Protein AF-A0A6B3HA56-F1 (afdb_monomer)

pLDDT: mean 85.1, std 8.32, range [59.5, 97.56]

Structure (mmCIF, N/CA/C/O backbone):
data_AF-A0A6B3HA56-F1
#
_entry.id   AF-A0A6B3HA56-F1
#
loop_
_atom_site.group_PDB
_atom_site.id
_atom_site.type_symbol
_atom_site.label_atom_id
_atom_site.label_alt_id
_atom_site.label_comp_id
_atom_site.label_asym_id
_atom_site.label_entity_id
_atom_site.label_seq_id
_atom_site.pdbx_PDB_ins_code
_atom_site.Cartn_x
_atom_site.Cartn_y
_atom_site.Cartn_z
_atom_site.occupancy
_atom_site.B_iso_or_equiv
_atom_site.auth_seq_id
_atom_site.auth_comp_id
_atom_site.auth_asym_id
_atom_site.auth_atom_id
_atom_site.pdbx_PDB_model_num
ATOM 1 N N . MET A 1 1 ? -29.378 -6.538 39.817 1.00 59.50 1 MET A N 1
ATOM 2 C CA . MET A 1 1 ? -29.199 -7.174 38.486 1.00 59.50 1 MET A CA 1
ATOM 3 C C . MET A 1 1 ? -29.065 -6.164 37.338 1.00 59.50 1 MET A C 1
ATOM 5 O O . MET A 1 1 ? -28.457 -6.511 36.339 1.00 59.50 1 MET A O 1
ATOM 9 N N . SER A 1 2 ? -29.584 -4.931 37.459 1.00 77.06 2 SER A N 1
ATOM 10 C CA . SER A 1 2 ? -29.432 -3.862 36.445 1.00 77.06 2 SER A CA 1
ATOM 11 C C . SER A 1 2 ? -27.984 -3.368 36.289 1.00 77.06 2 SER A C 1
ATOM 13 O O . SER A 1 2 ? -27.523 -3.161 35.172 1.00 77.06 2 SER A O 1
ATOM 15 N N . ASP A 1 3 ? -27.254 -3.206 37.393 1.00 82.75 3 ASP A N 1
ATOM 16 C CA . ASP A 1 3 ? -25.974 -2.480 37.364 1.00 82.75 3 ASP A CA 1
ATOM 17 C C . ASP A 1 3 ? -24.826 -3.313 36.788 1.00 82.75 3 ASP A C 1
ATOM 19 O O . ASP A 1 3 ? -24.041 -2.803 35.997 1.00 82.75 3 ASP A O 1
ATOM 23 N N . LEU A 1 4 ? -24.827 -4.623 37.054 1.00 83.56 4 LEU A N 1
ATOM 24 C CA . LEU A 1 4 ? -23.924 -5.585 36.412 1.00 83.56 4 LEU A CA 1
ATOM 25 C C . LEU A 1 4 ? -24.089 -5.601 34.886 1.00 83.56 4 LEU A C 1
ATOM 27 O O . LEU A 1 4 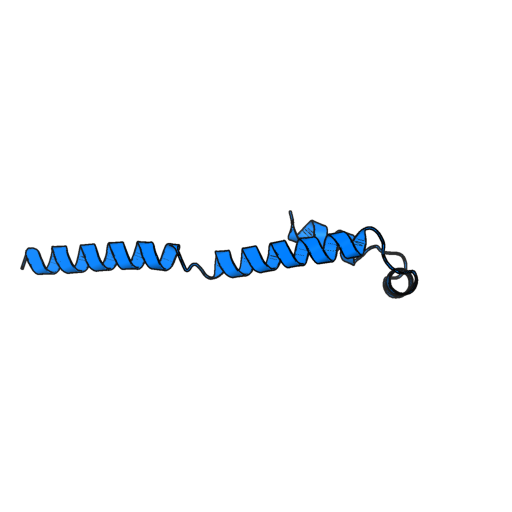? -23.101 -5.615 34.163 1.00 83.56 4 LEU A O 1
ATOM 31 N N . HIS A 1 5 ? -25.325 -5.555 34.376 1.00 84.31 5 HIS A N 1
ATOM 32 C CA . HIS A 1 5 ? -25.558 -5.508 32.928 1.00 84.31 5 HIS A CA 1
ATOM 33 C C . HIS A 1 5 ? -25.045 -4.207 32.301 1.00 84.31 5 HIS A C 1
ATOM 35 O O . HIS A 1 5 ? -24.494 -4.236 31.201 1.00 84.31 5 HIS A O 1
ATOM 41 N N . LYS A 1 6 ? -25.183 -3.073 33.000 1.00 86.75 6 LYS A N 1
ATOM 42 C CA . LYS A 1 6 ? -24.627 -1.792 32.541 1.00 86.75 6 LYS A CA 1
ATOM 43 C C . LYS A 1 6 ? -23.102 -1.842 32.493 1.00 86.75 6 LYS A C 1
ATOM 45 O O . LYS A 1 6 ? -22.518 -1.449 31.487 1.00 86.75 6 LYS A O 1
ATOM 50 N N . GLU A 1 7 ? -22.472 -2.376 33.532 1.00 85.62 7 GLU A N 1
ATOM 51 C CA . GLU A 1 7 ? -21.016 -2.497 33.626 1.00 85.62 7 GLU A CA 1
ATOM 52 C C . GLU A 1 7 ? -20.437 -3.418 32.541 1.00 85.62 7 GLU A C 1
ATOM 54 O O . GLU A 1 7 ? -19.483 -3.041 31.858 1.00 85.62 7 GLU A O 1
ATOM 59 N N . VAL A 1 8 ? -21.075 -4.568 32.292 1.00 85.25 8 VAL A N 1
ATOM 60 C CA . VAL A 1 8 ? -20.718 -5.472 31.186 1.00 85.25 8 VAL A CA 1
ATOM 61 C C . VAL A 1 8 ? -20.863 -4.768 29.832 1.00 85.25 8 VAL A C 1
ATOM 63 O O . VAL A 1 8 ? -19.932 -4.806 29.031 1.00 85.25 8 VAL A O 1
ATOM 66 N N . SER A 1 9 ? -21.966 -4.049 29.592 1.00 86.44 9 SER A N 1
ATOM 67 C CA . SER A 1 9 ? -22.184 -3.345 28.317 1.00 86.44 9 SER A CA 1
ATOM 68 C C . SER A 1 9 ? -21.168 -2.220 28.052 1.00 86.44 9 SER A C 1
ATOM 70 O O . SER A 1 9 ? -20.740 -2.011 26.916 1.00 86.44 9 SER A O 1
ATOM 72 N N . GLU A 1 10 ? -20.729 -1.509 29.095 1.00 85.19 10 GLU A N 1
ATOM 73 C CA . GLU A 1 10 ? -19.702 -0.465 28.995 1.00 85.19 10 GLU A CA 1
ATOM 74 C C . GLU A 1 10 ? -18.314 -1.066 28.717 1.00 85.19 10 GLU A C 1
ATOM 76 O O . GLU A 1 10 ? -17.554 -0.532 27.901 1.00 85.19 10 GLU A O 1
ATOM 81 N N . LEU A 1 11 ? -17.996 -2.208 29.336 1.00 84.19 11 LEU A N 1
ATOM 82 C CA . LEU A 1 11 ? -16.771 -2.966 29.068 1.00 84.19 11 LEU A CA 1
ATOM 83 C C . LEU A 1 11 ? -16.743 -3.513 27.635 1.00 84.19 11 LEU A C 1
ATOM 85 O O . LEU A 1 11 ? -15.724 -3.378 26.954 1.00 84.19 11 LEU A O 1
ATOM 89 N N . GLU A 1 12 ? -17.858 -4.051 27.138 1.00 82.94 12 GLU A N 1
ATOM 90 C CA . GLU A 1 12 ? -17.995 -4.499 25.748 1.00 82.94 12 GLU A CA 1
ATOM 91 C C . GLU A 1 12 ? -17.841 -3.341 24.758 1.00 82.94 12 GLU A C 1
ATOM 93 O O . GLU A 1 12 ? -17.118 -3.466 23.769 1.00 82.94 12 GLU A O 1
ATOM 98 N N . ARG A 1 13 ? -18.437 -2.175 25.041 1.00 82.88 13 ARG A N 1
ATOM 99 C CA . ARG A 1 13 ? -18.306 -0.985 24.186 1.00 82.88 13 ARG A CA 1
ATOM 100 C C . ARG A 1 13 ? -16.868 -0.464 24.147 1.00 82.88 13 ARG A C 1
ATOM 102 O O . ARG A 1 13 ? -16.373 -0.102 23.074 1.00 82.88 13 ARG A O 1
ATOM 109 N N . LYS A 1 14 ? -16.167 -0.457 25.287 1.00 79.50 14 LYS A N 1
ATOM 110 C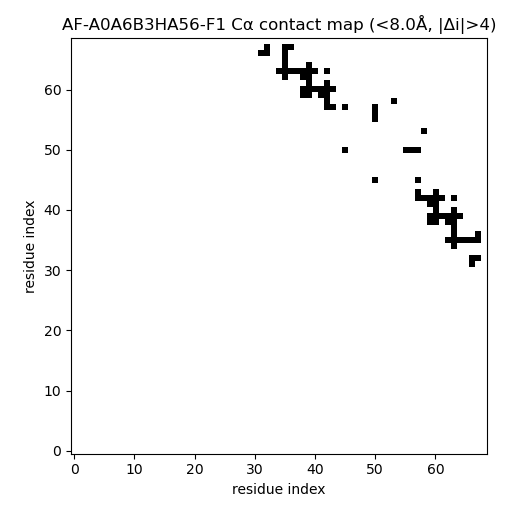 CA . LYS A 1 14 ? -14.730 -0.134 25.356 1.00 79.50 14 LYS A CA 1
ATOM 111 C C . LYS A 1 14 ? -13.882 -1.150 24.593 1.00 79.50 14 LYS A C 1
ATOM 113 O O . LYS A 1 14 ? -13.014 -0.737 23.827 1.00 79.50 14 LYS A O 1
ATOM 118 N N . SER A 1 15 ? -14.159 -2.442 24.758 1.00 78.62 15 SER A N 1
ATOM 119 C CA . SER A 1 15 ? -13.481 -3.533 24.050 1.00 78.62 15 SER A CA 1
ATOM 120 C C . SER A 1 15 ? -13.661 -3.418 22.534 1.00 78.62 15 SER A C 1
ATOM 122 O O . SER A 1 15 ? -12.675 -3.380 21.801 1.00 78.62 15 SER A O 1
ATOM 124 N N . ALA A 1 16 ? -14.893 -3.223 22.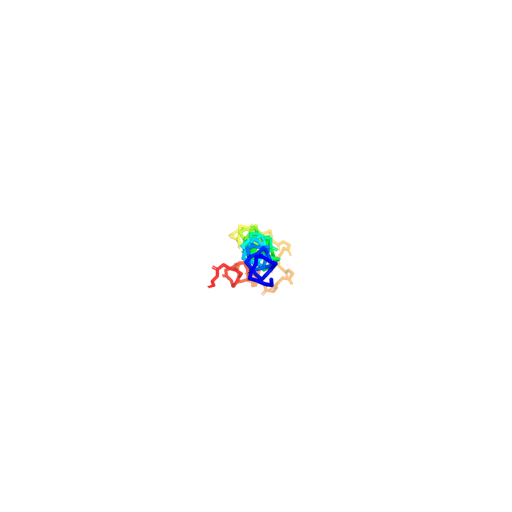056 1.00 75.88 16 ALA A N 1
ATOM 125 C CA . ALA A 1 16 ? -15.193 -3.020 20.640 1.00 75.88 16 ALA A CA 1
ATOM 126 C C . ALA A 1 16 ? -14.488 -1.780 20.066 1.00 75.88 16 ALA A C 1
ATOM 128 O O . ALA A 1 16 ? -14.004 -1.807 18.936 1.00 75.88 16 ALA A O 1
ATOM 129 N N . THR A 1 17 ? -14.380 -0.702 20.850 1.00 73.88 17 THR A N 1
ATOM 130 C CA . THR A 1 17 ? -13.663 0.518 20.446 1.00 73.88 17 THR A CA 1
ATOM 131 C C . THR A 1 17 ? -12.149 0.288 20.372 1.00 73.88 17 THR A C 1
ATOM 133 O O . THR A 1 17 ? -11.514 0.713 19.407 1.00 73.88 17 THR A O 1
ATOM 136 N N . ALA A 1 18 ? -11.567 -0.423 21.344 1.00 68.56 18 ALA A N 1
ATOM 137 C CA . ALA A 1 18 ? -10.141 -0.751 21.378 1.00 68.56 18 ALA A CA 1
ATOM 138 C C . ALA A 1 18 ? -9.742 -1.749 20.276 1.00 68.56 18 ALA A C 1
ATOM 140 O O . ALA A 1 18 ? -8.738 -1.543 19.597 1.00 68.56 18 ALA A O 1
ATOM 141 N N . ALA A 1 19 ? -10.559 -2.776 20.025 1.00 72.69 19 ALA A N 1
ATOM 142 C CA . ALA A 1 19 ? -10.363 -3.730 18.932 1.00 72.69 19 ALA A CA 1
ATOM 143 C C . ALA A 1 19 ? -10.393 -3.046 17.555 1.00 72.69 19 ALA A C 1
ATOM 145 O O . ALA A 1 19 ? -9.648 -3.419 16.654 1.00 72.69 19 ALA A O 1
ATOM 146 N N . ARG A 1 20 ? -11.198 -1.985 17.407 1.00 70.06 20 ARG A N 1
ATOM 147 C CA . ARG A 1 20 ? -11.225 -1.148 16.198 1.00 70.06 20 ARG A CA 1
ATOM 148 C C . ARG A 1 20 ? -9.950 -0.325 16.007 1.00 70.06 20 ARG A C 1
ATOM 150 O O . ARG A 1 20 ? -9.604 0.004 14.874 1.00 70.06 20 ARG A O 1
ATOM 157 N N . LEU A 1 21 ? -9.289 0.039 17.108 1.00 68.94 21 LEU A N 1
ATOM 158 C CA . LEU A 1 21 ? -8.040 0.800 17.106 1.00 68.94 21 LEU A CA 1
ATOM 159 C C . LEU A 1 21 ? -6.835 -0.092 16.764 1.00 68.94 21 LEU A C 1
ATOM 161 O O . LEU A 1 21 ? -5.917 0.359 16.086 1.00 68.94 21 LEU A O 1
ATOM 165 N N . PHE A 1 22 ? -6.883 -1.365 17.162 1.00 70.44 22 PHE A N 1
ATOM 166 C CA . PHE A 1 22 ? -5.880 -2.390 16.857 1.00 70.44 22 PHE A CA 1
ATOM 167 C C . PHE A 1 22 ? -6.356 -3.374 15.781 1.00 70.44 22 PHE A C 1
ATOM 169 O O . PHE A 1 22 ? -6.145 -4.583 15.882 1.00 70.44 22 PHE A O 1
ATOM 176 N N . ASP A 1 23 ? -7.001 -2.864 14.731 1.00 87.69 23 ASP A N 1
ATOM 177 C CA . ASP A 1 23 ? -7.361 -3.701 13.592 1.00 87.69 23 ASP A CA 1
ATOM 178 C C . ASP A 1 23 ? -6.094 -4.056 12.801 1.00 87.69 23 ASP A C 1
ATOM 180 O O . ASP A 1 23 ? -5.477 -3.212 12.140 1.00 87.69 23 ASP A O 1
ATOM 184 N N . ILE A 1 24 ? -5.720 -5.333 12.857 1.00 87.19 24 ILE A N 1
ATOM 185 C CA . ILE A 1 24 ? -4.592 -5.919 12.126 1.00 87.19 24 ILE A CA 1
ATOM 186 C C . ILE A 1 24 ? -4.665 -5.576 10.636 1.00 87.19 24 ILE A C 1
ATOM 188 O O . ILE A 1 24 ? -3.634 -5.336 10.011 1.00 87.19 24 ILE A O 1
ATOM 192 N N . ARG A 1 25 ? -5.868 -5.471 10.060 1.00 89.75 25 ARG A N 1
ATOM 193 C CA . ARG A 1 25 ? -6.053 -5.091 8.655 1.00 89.75 25 ARG A CA 1
ATOM 194 C C . ARG A 1 25 ? -5.468 -3.721 8.352 1.00 89.75 25 ARG A C 1
ATOM 196 O O . ARG A 1 25 ? -4.911 -3.520 7.279 1.00 89.75 25 ARG A O 1
ATOM 203 N N . ARG A 1 26 ? -5.576 -2.784 9.291 1.00 88.69 26 ARG A N 1
ATOM 204 C CA . ARG A 1 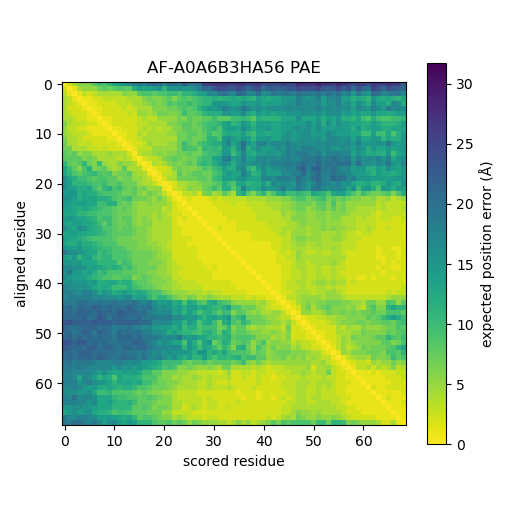26 ? -5.045 -1.428 9.143 1.00 88.69 26 ARG A CA 1
ATOM 205 C C . ARG A 1 26 ? -3.522 -1.422 9.186 1.00 88.69 26 ARG A C 1
ATOM 207 O O . ARG A 1 26 ? -2.900 -0.707 8.409 1.00 88.69 26 ARG A O 1
ATOM 214 N N . ILE A 1 27 ? -2.936 -2.261 10.039 1.00 89.94 27 ILE A N 1
ATOM 215 C CA . ILE A 1 27 ? -1.483 -2.442 10.137 1.00 89.94 27 ILE A CA 1
ATOM 216 C C . ILE A 1 27 ? -0.943 -3.101 8.863 1.00 89.94 27 ILE A C 1
ATOM 218 O O . ILE A 1 27 ? -0.027 -2.565 8.245 1.00 89.94 27 ILE A O 1
ATOM 222 N N . ILE A 1 28 ? -1.542 -4.217 8.432 1.00 92.81 28 ILE A N 1
ATOM 223 C CA . ILE A 1 28 ? -1.158 -4.918 7.198 1.00 92.81 28 ILE A CA 1
ATOM 224 C C . ILE A 1 28 ? -1.331 -3.996 5.993 1.00 92.81 28 ILE A C 1
ATOM 226 O O . ILE A 1 28 ? -0.415 -3.886 5.190 1.00 92.81 28 ILE A O 1
ATOM 230 N N . GLY A 1 29 ? -2.462 -3.294 5.887 1.00 93.62 29 GLY A N 1
ATOM 231 C CA . GLY A 1 29 ? -2.715 -2.341 4.809 1.00 93.62 29 GLY A CA 1
ATOM 232 C C . GLY A 1 29 ? -1.701 -1.197 4.788 1.00 93.62 29 GLY A C 1
ATOM 233 O O . GLY A 1 29 ? -1.174 -0.876 3.732 1.00 93.62 29 GLY A O 1
ATOM 234 N N . GLY A 1 30 ? -1.358 -0.625 5.945 1.00 93.69 30 GLY A N 1
ATOM 235 C CA . GLY A 1 30 ? -0.327 0.412 6.039 1.00 93.69 30 GLY A CA 1
ATOM 236 C C . GLY A 1 30 ? 1.054 -0.087 5.607 1.00 93.69 30 GLY A C 1
ATOM 237 O O . GLY A 1 30 ? 1.719 0.563 4.804 1.00 93.69 30 GLY A O 1
ATOM 238 N N . LEU A 1 31 ? 1.464 -1.267 6.081 1.00 95.25 31 LEU A N 1
ATOM 239 C CA . LEU A 1 31 ? 2.714 -1.907 5.657 1.00 95.25 31 LEU A CA 1
ATOM 240 C C . LEU A 1 31 ? 2.715 -2.204 4.152 1.00 95.25 3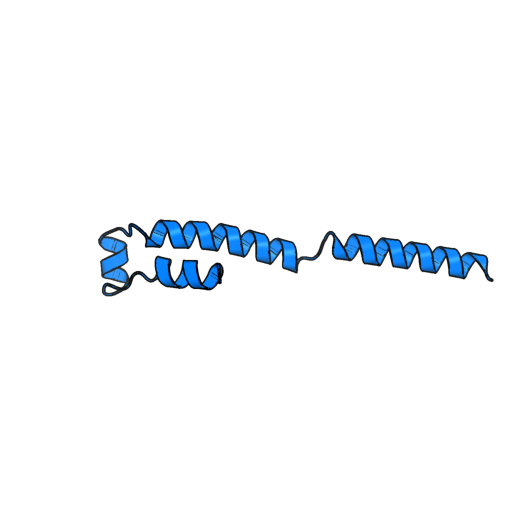1 LEU A C 1
ATOM 242 O O . LEU A 1 31 ? 3.714 -1.965 3.477 1.00 95.25 31 LEU A O 1
ATOM 246 N N . PHE A 1 32 ? 1.588 -2.682 3.627 1.00 95.75 32 PHE A N 1
ATOM 247 C CA . PHE A 1 32 ? 1.410 -2.991 2.214 1.00 95.75 32 PHE A CA 1
ATOM 248 C C . PHE A 1 32 ? 1.520 -1.737 1.343 1.00 95.75 32 PHE A C 1
ATOM 250 O O . PHE A 1 32 ? 2.234 -1.761 0.346 1.00 95.75 32 PHE A O 1
ATOM 257 N N . VAL A 1 33 ? 0.915 -0.620 1.756 1.00 96.75 33 VAL A N 1
ATOM 258 C CA . VAL A 1 33 ? 1.039 0.675 1.068 1.00 96.75 33 VAL A CA 1
ATOM 259 C C . VAL A 1 33 ? 2.485 1.169 1.077 1.00 96.75 33 VAL A C 1
ATOM 261 O O . VAL A 1 33 ? 3.006 1.535 0.027 1.00 96.75 33 VAL A O 1
ATOM 264 N N . VAL A 1 34 ? 3.165 1.145 2.230 1.00 97.56 34 VAL A N 1
ATOM 265 C CA . VAL A 1 34 ? 4.578 1.562 2.325 1.00 97.56 34 VAL A CA 1
ATOM 266 C C . VAL A 1 34 ? 5.453 0.726 1.393 1.00 97.56 34 VAL A C 1
ATOM 268 O O . VAL A 1 34 ? 6.267 1.275 0.651 1.00 97.56 34 VAL A O 1
ATOM 271 N N . TYR A 1 35 ? 5.263 -0.593 1.383 1.00 96.62 35 TYR A N 1
ATOM 272 C CA . TYR A 1 35 ? 5.998 -1.473 0.481 1.00 96.62 35 TYR A CA 1
ATOM 273 C C . TYR A 1 35 ? 5.650 -1.210 -0.993 1.00 96.62 35 TYR A C 1
ATOM 275 O O . TYR A 1 35 ? 6.552 -1.127 -1.824 1.00 96.62 35 TYR A O 1
ATOM 283 N N . GLY A 1 36 ? 4.374 -0.983 -1.313 1.00 96.06 36 GLY A N 1
ATOM 284 C CA . GLY A 1 36 ? 3.913 -0.632 -2.657 1.00 96.06 36 GLY A CA 1
ATOM 285 C C . GLY A 1 36 ? 4.568 0.643 -3.188 1.00 96.06 36 GLY A C 1
ATOM 286 O O . GLY A 1 36 ? 4.994 0.678 -4.342 1.00 96.06 36 GLY A O 1
ATOM 287 N N . VAL A 1 37 ? 4.754 1.661 -2.340 1.00 96.50 37 VAL A N 1
ATOM 288 C CA . VAL A 1 37 ? 5.502 2.880 -2.694 1.00 96.50 37 VAL A CA 1
ATOM 289 C C . VAL A 1 37 ? 6.959 2.558 -3.030 1.00 96.50 37 VAL A C 1
ATOM 291 O O . VAL A 1 37 ? 7.452 2.993 -4.069 1.00 96.50 37 VAL A O 1
ATOM 294 N N . ILE A 1 38 ? 7.644 1.770 -2.196 1.00 94.69 38 ILE A N 1
ATOM 295 C CA . ILE A 1 38 ? 9.046 1.377 -2.428 1.00 94.69 38 ILE A CA 1
ATOM 296 C C . ILE A 1 38 ? 9.185 0.638 -3.764 1.00 94.69 38 ILE A C 1
ATOM 298 O O . ILE A 1 38 ? 10.052 0.968 -4.574 1.00 94.69 38 ILE A O 1
ATOM 302 N N . VAL A 1 39 ? 8.309 -0.337 -4.007 1.00 94.00 39 VAL A N 1
ATOM 303 C CA . VAL A 1 39 ? 8.303 -1.155 -5.225 1.00 94.00 39 VAL A CA 1
ATOM 304 C C . VAL A 1 39 ? 7.996 -0.305 -6.462 1.00 94.00 39 VAL A C 1
ATOM 306 O O . VAL A 1 39 ? 8.678 -0.434 -7.478 1.00 94.00 39 VAL A O 1
ATOM 309 N N . THR A 1 40 ? 7.050 0.632 -6.359 1.00 93.69 40 THR A N 1
ATOM 310 C CA . THR A 1 40 ? 6.738 1.585 -7.435 1.00 93.69 40 THR A CA 1
ATOM 311 C C . THR A 1 40 ? 7.954 2.446 -7.778 1.00 93.69 40 THR A C 1
ATOM 313 O O . THR A 1 40 ? 8.310 2.549 -8.948 1.00 93.69 40 THR A O 1
ATOM 316 N N . ILE A 1 41 ? 8.637 3.014 -6.775 1.00 92.19 41 ILE A N 1
ATOM 317 C CA . ILE A 1 41 ? 9.841 3.839 -6.979 1.00 92.19 41 ILE A CA 1
ATOM 318 C C . ILE A 1 41 ? 10.956 3.023 -7.645 1.00 92.19 41 ILE A C 1
ATOM 320 O O . ILE A 1 41 ? 11.557 3.484 -8.614 1.00 92.19 41 ILE A O 1
ATOM 324 N N . ALA A 1 42 ? 11.191 1.792 -7.182 1.00 90.00 42 ALA A N 1
ATOM 325 C CA . ALA A 1 42 ? 12.156 0.883 -7.799 1.00 90.00 42 ALA A CA 1
ATOM 326 C C . ALA A 1 42 ? 11.798 0.540 -9.260 1.00 90.00 42 ALA A C 1
ATOM 328 O O . ALA A 1 42 ? 12.679 0.272 -10.072 1.00 90.00 42 ALA A O 1
ATOM 329 N N . GLY A 1 43 ? 10.509 0.559 -9.609 1.00 87.81 43 GLY A N 1
ATOM 330 C CA . GLY A 1 43 ? 10.016 0.318 -10.964 1.00 87.81 43 GLY A CA 1
ATOM 331 C C . GLY A 1 43 ? 10.149 1.496 -11.936 1.00 87.81 43 GLY A C 1
ATOM 332 O O . GLY A 1 43 ? 10.150 1.263 -13.146 1.00 87.81 43 GLY A O 1
ATOM 333 N N . ILE A 1 44 ? 10.268 2.736 -11.441 1.00 87.62 44 ILE A N 1
ATOM 334 C CA . ILE A 1 44 ? 10.403 3.946 -12.279 1.00 87.62 44 ILE A CA 1
ATOM 335 C C . ILE A 1 44 ? 11.773 3.998 -12.969 1.00 87.62 44 ILE A C 1
ATOM 337 O O . ILE A 1 44 ? 11.858 4.392 -14.129 1.00 87.62 44 ILE A O 1
ATOM 341 N N . SER A 1 45 ? 12.838 3.584 -12.277 1.00 82.38 45 SER A N 1
ATOM 342 C CA . SER A 1 45 ? 14.203 3.544 -12.819 1.00 82.38 45 SER A CA 1
ATOM 343 C C . SER A 1 45 ? 14.869 2.203 -12.492 1.00 82.38 45 SER A C 1
ATOM 345 O O . SER A 1 45 ? 15.740 2.155 -11.619 1.00 82.38 45 SER A O 1
ATOM 347 N N . PRO A 1 46 ? 14.454 1.104 -13.147 1.00 80.25 46 PRO A N 1
ATOM 348 C CA . PRO A 1 46 ? 15.047 -0.204 -12.909 1.00 80.25 46 PRO A CA 1
ATOM 349 C C . PRO A 1 46 ? 16.488 -0.247 -13.425 1.00 80.25 46 PRO A C 1
ATOM 351 O O . PRO A 1 46 ? 16.827 0.394 -14.420 1.00 80.25 46 PRO A O 1
ATOM 354 N N . SER A 1 47 ? 17.333 -1.035 -12.762 1.00 78.50 47 SER A N 1
ATOM 355 C CA . SER A 1 47 ? 18.660 -1.366 -13.283 1.00 78.50 47 SER A CA 1
ATOM 356 C C . SER A 1 47 ? 18.535 -2.202 -14.561 1.00 78.50 47 SER A C 1
ATOM 358 O O . SER A 1 47 ? 17.605 -3.000 -14.697 1.00 78.50 47 SER A O 1
ATOM 360 N N . ASP A 1 48 ? 19.515 -2.108 -15.464 1.00 75.19 48 ASP A N 1
ATOM 361 C CA . ASP A 1 48 ? 19.59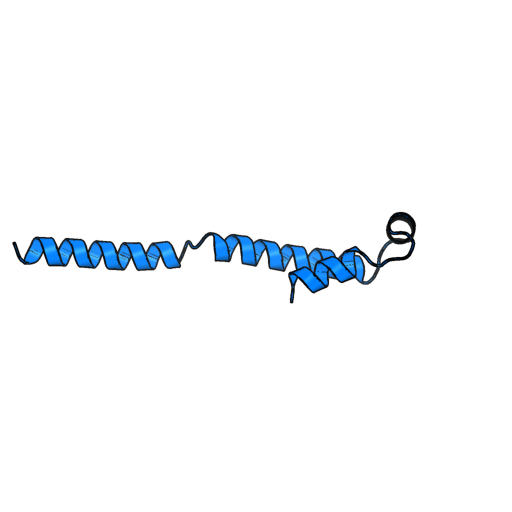3 -2.956 -16.664 1.00 75.19 48 ASP A CA 1
ATOM 362 C C . ASP A 1 48 ? 19.554 -4.455 -16.320 1.00 75.19 48 ASP A C 1
ATOM 364 O O . ASP A 1 48 ? 19.019 -5.269 -17.076 1.00 75.19 48 ASP A O 1
ATOM 368 N N . ALA A 1 49 ? 20.085 -4.835 -15.152 1.00 76.00 49 ALA A N 1
ATOM 369 C CA . ALA A 1 49 ? 20.029 -6.207 -14.652 1.00 76.00 49 ALA A CA 1
ATOM 370 C C . ALA A 1 49 ? 18.596 -6.647 -14.305 1.00 76.00 49 ALA A C 1
ATOM 372 O O . ALA A 1 49 ? 18.215 -7.783 -14.597 1.00 76.00 49 ALA A O 1
ATOM 373 N N . ASP A 1 50 ? 17.795 -5.750 -13.726 1.00 76.00 50 ASP A N 1
ATOM 374 C CA . ASP A 1 50 ? 16.402 -6.018 -13.361 1.00 76.00 50 ASP A CA 1
ATOM 375 C C . ASP A 1 50 ? 15.521 -6.084 -14.607 1.00 76.00 50 ASP A C 1
ATOM 377 O O . ASP A 1 50 ? 14.706 -6.997 -14.748 1.00 76.00 50 ASP A O 1
ATOM 381 N N . LEU A 1 51 ? 15.746 -5.168 -15.553 1.00 76.38 51 LEU A N 1
ATOM 382 C CA . LEU A 1 51 ? 15.031 -5.131 -16.824 1.00 76.38 51 LEU A CA 1
ATOM 383 C C . LEU A 1 51 ? 15.309 -6.392 -17.654 1.00 76.38 51 LEU A C 1
ATOM 385 O O . LEU A 1 51 ? 14.392 -6.989 -18.214 1.00 76.38 51 LEU A O 1
ATOM 389 N N . LYS A 1 52 ? 16.564 -6.854 -17.678 1.00 77.56 52 LYS A N 1
ATOM 390 C CA . LYS A 1 52 ? 16.958 -8.085 -18.375 1.00 77.56 52 LYS A CA 1
ATOM 391 C C . LYS A 1 52 ? 16.387 -9.340 -17.714 1.00 77.56 52 LYS A C 1
ATOM 393 O O . LYS A 1 52 ? 16.010 -10.276 -18.413 1.00 77.56 52 LYS A O 1
ATOM 398 N N . LYS A 1 53 ? 16.306 -9.364 -16.381 1.00 77.88 53 LYS A N 1
ATOM 399 C CA . LYS A 1 53 ? 15.703 -10.470 -15.622 1.00 77.88 53 LYS A CA 1
ATOM 400 C C . LYS A 1 53 ? 14.190 -10.554 -15.822 1.00 77.88 53 LYS A C 1
ATOM 402 O O . LYS A 1 53 ? 13.635 -11.645 -15.769 1.00 77.88 53 LYS A O 1
ATOM 407 N N . ALA A 1 54 ? 13.545 -9.416 -16.049 1.00 80.00 54 ALA A N 1
ATOM 408 C CA . ALA A 1 54 ? 12.112 -9.312 -16.284 1.00 80.00 54 ALA A CA 1
ATOM 409 C C . ALA A 1 54 ? 11.737 -9.300 -17.779 1.00 80.00 54 ALA A C 1
ATOM 411 O O . ALA A 1 54 ? 10.643 -8.862 -18.121 1.00 80.00 54 ALA A O 1
ATOM 412 N N . GLU A 1 55 ? 12.634 -9.743 -18.670 1.00 79.94 55 GLU A N 1
ATOM 413 C CA . GLU A 1 55 ? 12.392 -9.818 -20.122 1.00 79.94 55 GLU A CA 1
ATOM 414 C C . GLU A 1 55 ? 11.917 -8.488 -20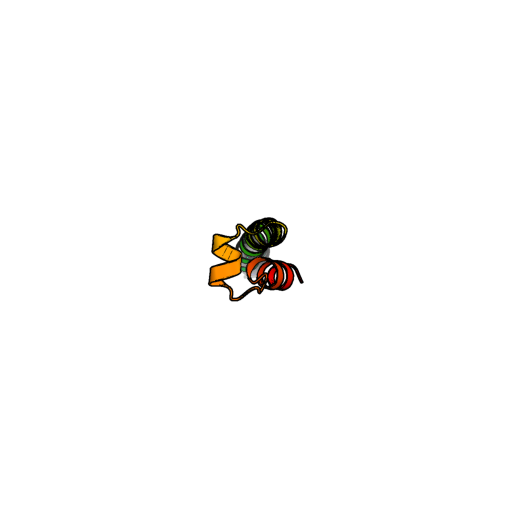.746 1.00 79.94 55 GLU A C 1
ATOM 416 O O . GLU A 1 55 ? 11.122 -8.459 -21.681 1.00 79.94 55 GLU A O 1
ATOM 421 N N . GLY A 1 56 ? 12.401 -7.357 -20.227 1.00 76.56 56 GLY A N 1
ATOM 422 C CA . GLY A 1 56 ? 12.010 -6.022 -20.689 1.00 76.56 56 GLY A CA 1
ATOM 423 C C . GLY A 1 56 ? 10.746 -5.460 -20.033 1.00 76.56 56 GLY A C 1
ATOM 424 O O . GLY A 1 56 ? 10.348 -4.339 -20.344 1.00 76.56 56 GLY A O 1
ATOM 425 N N . VAL A 1 57 ? 10.113 -6.191 -19.113 1.00 82.69 57 VAL A N 1
ATOM 426 C CA . VAL A 1 57 ? 8.918 -5.732 -18.398 1.00 82.69 57 VAL A CA 1
ATOM 427 C C . VAL A 1 57 ? 9.307 -5.002 -17.114 1.00 82.69 57 VAL A C 1
ATOM 429 O O . VAL A 1 57 ? 10.058 -5.507 -16.283 1.00 82.69 57 VAL A O 1
ATOM 432 N N . HIS A 1 58 ? 8.714 -3.831 -16.884 1.00 87.31 58 HIS A N 1
ATOM 433 C CA . HIS A 1 58 ?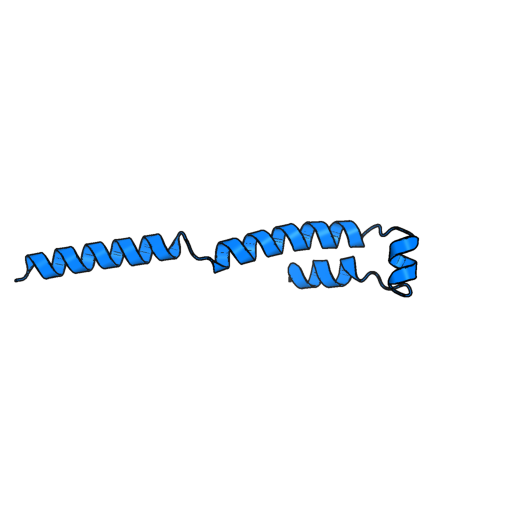 8.837 -3.094 -15.623 1.00 87.31 58 HIS A CA 1
ATOM 434 C C . HIS A 1 58 ? 7.976 -3.739 -14.523 1.00 87.31 58 HIS A C 1
ATOM 436 O O . HIS A 1 58 ? 7.003 -3.149 -14.051 1.00 87.31 58 HIS A O 1
ATOM 442 N N . ILE A 1 59 ? 8.298 -4.974 -14.125 1.00 87.88 59 ILE A N 1
ATOM 443 C CA . ILE A 1 59 ? 7.470 -5.760 -13.199 1.00 87.88 59 ILE A CA 1
ATOM 444 C C . ILE A 1 59 ? 7.290 -5.055 -11.851 1.00 87.88 59 ILE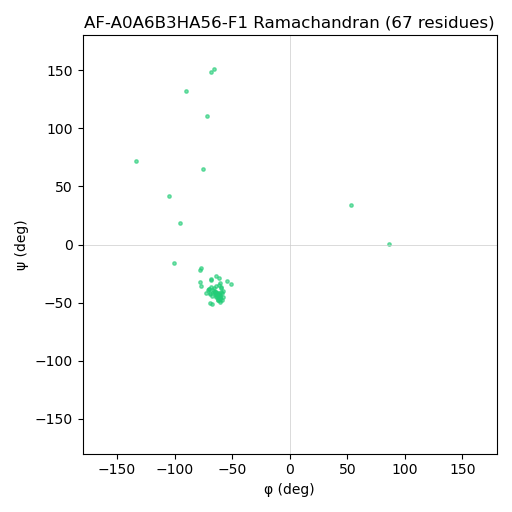 A C 1
ATOM 446 O O . ILE A 1 59 ? 6.172 -4.977 -11.351 1.00 87.88 59 ILE A O 1
ATOM 450 N N . ASN A 1 60 ? 8.345 -4.441 -11.309 1.00 88.44 60 ASN A N 1
ATOM 451 C CA . ASN A 1 60 ? 8.257 -3.665 -10.070 1.00 88.44 60 ASN A CA 1
ATOM 452 C C . ASN A 1 60 ? 7.293 -2.476 -10.213 1.00 88.44 60 ASN A C 1
ATOM 454 O O . ASN A 1 60 ? 6.549 -2.180 -9.286 1.00 88.44 60 ASN A O 1
ATOM 458 N N . LEU A 1 61 ? 7.219 -1.840 -11.385 1.00 89.81 61 LEU A N 1
ATOM 459 C CA . LEU A 1 61 ? 6.298 -0.724 -11.596 1.00 89.81 61 LEU A CA 1
ATOM 460 C C . LEU A 1 61 ? 4.841 -1.198 -11.599 1.00 89.81 61 LEU A C 1
ATOM 462 O O . LEU A 1 61 ? 4.023 -0.665 -10.857 1.00 89.81 61 LEU A O 1
ATOM 466 N N . TRP A 1 62 ? 4.526 -2.235 -12.381 1.00 92.69 62 TRP A N 1
ATOM 467 C CA . TRP A 1 62 ? 3.173 -2.801 -12.445 1.00 92.69 62 TRP A CA 1
ATOM 468 C C . TRP A 1 62 ? 2.704 -3.336 -11.095 1.00 92.69 62 TRP A C 1
ATOM 470 O O . TRP A 1 62 ? 1.580 -3.065 -10.677 1.00 92.69 62 TRP A O 1
ATOM 480 N N . THR A 1 63 ? 3.577 -4.064 -10.400 1.00 92.75 63 THR A N 1
ATOM 481 C CA . THR A 1 63 ? 3.247 -4.650 -9.098 1.00 92.75 63 THR A CA 1
ATOM 482 C C . THR A 1 63 ? 3.054 -3.555 -8.053 1.00 92.75 63 THR A C 1
ATOM 484 O O . THR A 1 63 ? 2.068 -3.580 -7.328 1.00 92.75 63 THR A O 1
ATOM 487 N N . GLY A 1 64 ? 3.936 -2.552 -8.014 1.00 92.38 64 GLY A N 1
ATOM 488 C CA . GLY A 1 64 ? 3.819 -1.422 -7.094 1.00 92.38 64 GLY A CA 1
ATOM 489 C C . GLY A 1 64 ? 2.540 -0.613 -7.311 1.00 92.38 64 GLY A C 1
ATOM 490 O O . GLY A 1 64 ? 1.833 -0.322 -6.351 1.00 92.38 64 GLY A O 1
ATOM 491 N N . LEU A 1 65 ? 2.180 -0.333 -8.568 1.00 93.19 65 LEU A N 1
ATOM 492 C CA . LEU A 1 65 ? 0.924 0.347 -8.896 1.00 93.19 65 LEU A CA 1
ATOM 493 C C . LEU A 1 65 ? -0.303 -0.483 -8.499 1.00 93.19 65 LEU A C 1
ATOM 495 O O . LEU A 1 65 ? -1.243 0.069 -7.937 1.00 93.19 65 LEU A O 1
ATOM 499 N N . ALA A 1 66 ? -0.280 -1.801 -8.718 1.00 93.50 66 ALA A N 1
ATOM 500 C CA . ALA A 1 66 ? -1.354 -2.696 -8.283 1.00 93.50 66 ALA A CA 1
ATOM 501 C C . ALA A 1 66 ? -1.506 -2.751 -6.754 1.00 93.50 66 ALA A C 1
ATOM 503 O O . ALA A 1 66 ? -2.594 -3.011 -6.256 1.00 93.50 66 ALA A O 1
ATOM 504 N N . MET A 1 67 ? -0.430 -2.505 -6.003 1.00 92.88 67 MET A N 1
ATOM 505 C CA . MET A 1 67 ? -0.481 -2.429 -4.542 1.00 92.88 67 MET A CA 1
ATOM 506 C C . MET A 1 67 ? -1.066 -1.110 -4.016 1.00 92.88 67 MET A C 1
ATOM 508 O O . MET A 1 67 ? -1.465 -1.049 -2.852 1.00 92.88 67 MET A O 1
ATOM 512 N N . LEU A 1 68 ? -1.073 -0.057 -4.838 1.00 92.12 68 LEU A N 1
ATOM 513 C CA . LEU A 1 68 ? -1.549 1.282 -4.478 1.00 92.12 68 LEU A CA 1
ATOM 514 C C . LEU A 1 68 ? -2.967 1.593 -4.990 1.00 92.12 68 LEU A C 1
ATOM 516 O O . LEU A 1 68 ? -3.555 2.573 -4.529 1.00 92.12 68 LEU A O 1
ATOM 520 N N . ALA A 1 69 ? -3.481 0.803 -5.936 1.00 86.88 69 ALA A N 1
ATOM 521 C CA . ALA A 1 69 ? -4.827 0.908 -6.508 1.00 86.88 69 ALA A CA 1
ATOM 522 C C . ALA A 1 69 ? -5.873 0.165 -5.663 1.00 86.88 69 ALA A C 1
ATOM 524 O O . ALA A 1 69 ? -6.997 0.702 -5.536 1.00 86.88 69 ALA A O 1
#

Secondary structure (DSSP, 8-state):
-HHHHHHHHHHHHHHHHHHHHT-HHHHHHHHHHHHHHHHHHHHHS--HHHHHHTTT--HHHHHHHHHH-

Nearest PDB structures (foldseek):
  6grj-assembly1_F  TM=3.213E-01  e=9.985E+00  Aeromonas hydrophila

Solvent-accessible surface area (backbone atoms only — not comparable to full-atom values): 3787 Å² total; per-residue (Å²): 122,68,65,62,54,51,54,52,52,52,50,50,53,50,49,56,53,50,51,65,72,65,39,62,67,58,54,53,50,51,54,45,42,56,50,15,52,55,34,26,57,51,23,76,69,58,52,72,69,54,30,60,74,44,77,72,42,58,56,44,27,58,52,11,49,65,51,70,108

Foldseek 3Di:
DVVVVVVVVVVVVVVVVVCVVPPVCVVVLVVLLVVLVVLLVCLVDPDPVVCVVVVNDSVSNVSSVVSND

Sequence (69 aa):
MSDLHKEVSELERKSATAARLFDIRRIIGGLFVVYGVIVTIAGISPSDADLKKAEGVHINLWTGLAMLA

Radius of gyration: 22.47 Å; Cα contacts (8 Å, |Δi|>4): 41; chains: 1; bounding box: 50×14×59 Å

Mean predicted aligned error: 8.41 Å